Protein AF-A0A1H3U1T5-F1 (afdb_monomer_lite)

Sequence (84 aa):
MPEWVLRRMCESVEGRIHSNIERHCGTYIILTILLVNGCDDPALLEHRIHHRALQPQGIDATITLTWKEIEQAPIGYTAANHYV

Secondary structure (DSSP, 8-state):
--HHHHHHHHHHHHHHHHHHHHHHHS-----EEEE-TT---HHHHHHHHHHHHHS---SPPPEEEEHHHHHHS-HHHHHHHTT-

Foldseek 3Di:
DDPVVVQVVVVVVQVVVQVVCCVPPVDGDAAEAEAEPPPPDVPLVVVLVVVVVPDPPDPFHHDYYYPVQCVVHRPVVSRVVVVD

Radius of gyration: 13.4 Å; chains: 1; bounding box: 30×27×32 Å

pLDDT: mean 84.38, std 9.71, range [43.69, 96.25]

Organism: NCBI:txid381665

Structure (mmCIF, N/CA/C/O backbone):
data_AF-A0A1H3U1T5-F1
#
_entry.id   AF-A0A1H3U1T5-F1
#
loop_
_atom_site.group_PDB
_atom_site.id
_atom_site.type_symbol
_atom_site.label_atom_id
_atom_site.label_alt_id
_atom_site.label_comp_id
_atom_site.label_asym_id
_atom_site.label_entity_id
_atom_site.label_seq_id
_atom_site.pdbx_PDB_ins_code
_atom_site.Cartn_x
_atom_site.Cartn_y
_atom_site.Cartn_z
_atom_site.occupancy
_atom_site.B_iso_or_equiv
_atom_site.auth_seq_id
_atom_site.auth_comp_id
_atom_site.auth_asym_id
_atom_site.auth_atom_id
_atom_site.pdbx_PDB_model_num
ATOM 1 N N . MET A 1 1 ? 2.707 -16.774 -11.274 1.00 70.44 1 MET A N 1
ATOM 2 C CA . MET A 1 1 ? 1.287 -16.504 -10.959 1.00 70.44 1 MET A CA 1
ATOM 3 C C . MET A 1 1 ? 0.962 -15.091 -11.421 1.00 70.44 1 MET A C 1
ATOM 5 O O . MET A 1 1 ? 1.821 -14.240 -11.227 1.00 70.44 1 MET A O 1
ATOM 9 N N . PRO A 1 2 ? -0.189 -14.835 -12.064 1.00 83.12 2 PRO A N 1
ATOM 10 C CA . PRO A 1 2 ? -0.540 -13.488 -12.510 1.00 83.12 2 PRO A CA 1
ATOM 11 C C . PRO A 1 2 ? -0.718 -12.514 -11.335 1.00 83.12 2 PRO A C 1
ATOM 13 O O . PRO A 1 2 ? -1.238 -12.893 -10.288 1.00 83.12 2 PRO A O 1
ATOM 16 N N . GLU A 1 3 ? -0.333 -11.254 -11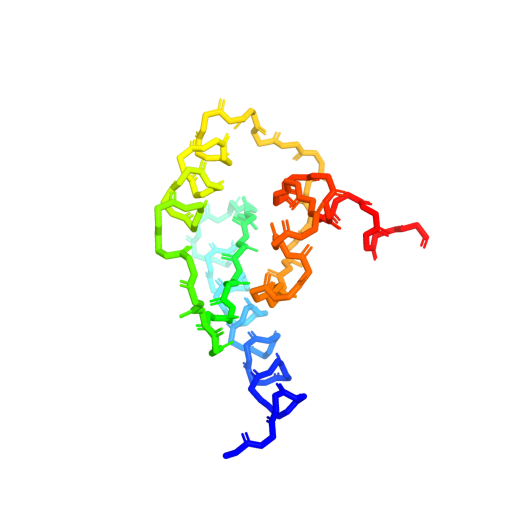.522 1.00 80.31 3 GLU A N 1
ATOM 17 C CA . GLU A 1 3 ? -0.380 -10.207 -10.489 1.00 80.31 3 GLU A CA 1
ATOM 18 C C . GLU A 1 3 ? -1.799 -9.936 -9.965 1.00 80.31 3 GLU A C 1
ATOM 20 O O . GLU A 1 3 ? -2.005 -9.789 -8.763 1.00 80.31 3 GLU A O 1
ATOM 25 N N . TRP A 1 4 ? -2.810 -9.989 -10.835 1.00 80.44 4 TRP A N 1
ATOM 26 C CA . TRP A 1 4 ? -4.213 -9.836 -10.436 1.00 80.44 4 TRP A CA 1
ATOM 27 C C . TRP A 1 4 ? -4.706 -10.958 -9.504 1.00 80.44 4 TRP A C 1
ATOM 29 O O . TRP A 1 4 ? -5.604 -10.737 -8.692 1.00 80.44 4 TRP A O 1
ATOM 39 N N . VAL A 1 5 ? -4.116 -12.159 -9.590 1.00 87.12 5 VAL A N 1
ATOM 40 C CA . VAL A 1 5 ? -4.421 -13.269 -8.671 1.00 87.12 5 VAL A CA 1
ATOM 41 C C . VAL A 1 5 ? -3.827 -12.979 -7.297 1.00 87.12 5 VAL A C 1
ATOM 43 O O . VAL A 1 5 ? -4.529 -13.117 -6.299 1.00 87.12 5 VAL A O 1
ATOM 46 N N . LEU A 1 6 ? -2.564 -12.535 -7.246 1.00 84.94 6 LEU A N 1
ATOM 47 C CA . LEU A 1 6 ? -1.909 -12.111 -6.002 1.00 84.94 6 LEU A CA 1
ATOM 48 C C . LEU A 1 6 ? -2.707 -11.002 -5.322 1.00 84.94 6 LEU A C 1
ATOM 50 O O . LEU A 1 6 ? -3.017 -11.113 -4.141 1.00 84.94 6 LEU A O 1
ATOM 54 N N . ARG A 1 7 ? -3.105 -9.987 -6.091 1.00 83.62 7 ARG A N 1
ATOM 55 C CA . ARG A 1 7 ? -3.906 -8.870 -5.597 1.00 83.62 7 ARG A CA 1
ATOM 56 C C . ARG A 1 7 ? -5.216 -9.337 -4.962 1.00 83.62 7 ARG A C 1
ATOM 58 O O . ARG A 1 7 ? -5.465 -9.001 -3.813 1.00 83.62 7 ARG A O 1
ATOM 65 N N . ARG A 1 8 ? -5.994 -10.196 -5.632 1.00 85.62 8 ARG A N 1
ATOM 66 C CA . ARG A 1 8 ? -7.230 -10.760 -5.049 1.00 85.62 8 ARG A CA 1
ATOM 67 C C . ARG A 1 8 ? -6.991 -11.571 -3.779 1.00 85.62 8 ARG A C 1
ATOM 69 O O . ARG A 1 8 ? -7.805 -11.542 -2.860 1.00 85.62 8 ARG A O 1
ATOM 76 N N . MET A 1 9 ? -5.903 -12.338 -3.728 1.00 87.38 9 MET A N 1
ATOM 77 C CA . MET A 1 9 ? -5.552 -13.087 -2.521 1.00 87.38 9 MET A CA 1
ATOM 78 C C . MET A 1 9 ? -5.205 -12.138 -1.372 1.00 87.38 9 MET A C 1
ATOM 80 O O . MET A 1 9 ? -5.653 -12.365 -0.250 1.00 87.38 9 MET A O 1
ATOM 84 N N . CYS A 1 10 ? -4.465 -11.066 -1.655 1.00 86.75 10 CYS A N 1
ATOM 85 C CA . CYS A 1 10 ? -4.144 -10.020 -0.691 1.00 86.75 10 CYS A CA 1
ATOM 86 C C . CYS A 1 10 ? -5.398 -9.299 -0.197 1.00 86.75 10 CYS A C 1
ATOM 88 O O . CYS A 1 10 ? -5.575 -9.233 1.010 1.00 86.75 10 CYS A O 1
ATOM 90 N N . GLU A 1 11 ? -6.308 -8.893 -1.083 1.00 85.00 11 GLU A N 1
ATOM 91 C CA . GLU A 1 11 ? -7.607 -8.295 -0.723 1.00 85.00 11 GLU A CA 1
ATOM 92 C C . GLU A 1 11 ? -8.440 -9.240 0.176 1.00 85.00 11 GLU A C 1
ATOM 94 O O . GLU A 1 11 ? -9.094 -8.822 1.131 1.00 85.00 11 GLU A O 1
ATOM 99 N N . SER A 1 12 ? -8.383 -10.557 -0.058 1.00 86.75 12 SER A N 1
ATOM 100 C CA . SER A 1 12 ? -9.050 -11.534 0.815 1.00 86.75 12 SER A CA 1
ATOM 101 C C . SER A 1 12 ? -8.380 -11.668 2.189 1.00 86.75 12 SER A C 1
ATOM 103 O O . SER A 1 12 ? -9.064 -11.758 3.212 1.00 86.75 12 SER A O 1
ATOM 105 N N . VAL A 1 13 ? -7.046 -11.697 2.235 1.00 86.88 13 VAL A N 1
ATOM 106 C CA . VAL A 1 13 ? -6.275 -11.754 3.489 1.00 86.88 13 VAL A CA 1
ATOM 107 C C . VAL A 1 13 ? -6.471 -10.478 4.300 1.00 86.88 13 VAL A C 1
ATOM 109 O O . VAL A 1 13 ? -6.666 -10.547 5.510 1.00 86.88 13 VAL A O 1
ATOM 112 N N . GLU A 1 14 ? -6.480 -9.339 3.624 1.00 85.44 14 GLU A N 1
ATOM 113 C CA . GLU A 1 14 ? -6.756 -8.020 4.164 1.00 85.44 14 GLU A CA 1
ATOM 114 C C . GLU A 1 14 ? -8.081 -8.003 4.929 1.00 85.44 14 GLU A C 1
ATOM 116 O O . GLU A 1 14 ? -8.083 -7.735 6.131 1.00 85.44 14 GLU A O 1
ATOM 121 N N . GLY A 1 15 ? -9.185 -8.382 4.275 1.00 83.44 15 GLY A N 1
ATOM 122 C CA . GLY A 1 15 ? -10.499 -8.424 4.918 1.00 83.44 15 GLY A CA 1
ATOM 123 C C . GLY A 1 15 ? -10.522 -9.343 6.143 1.00 83.44 15 GLY A C 1
ATOM 124 O O . GLY A 1 15 ? -11.116 -9.015 7.167 1.00 83.44 15 GLY A O 1
ATOM 125 N N . ARG A 1 16 ? -9.800 -10.470 6.095 1.00 87.31 16 ARG A N 1
ATOM 126 C CA . ARG A 1 16 ? -9.687 -11.386 7.241 1.00 87.31 16 ARG A CA 1
ATOM 127 C C . ARG A 1 16 ? -8.907 -10.783 8.405 1.00 87.31 16 ARG A C 1
ATOM 129 O O . ARG A 1 16 ? -9.327 -10.964 9.545 1.00 87.31 16 ARG A O 1
ATOM 136 N N . ILE A 1 17 ? -7.787 -10.112 8.140 1.00 86.31 17 ILE A N 1
ATOM 137 C CA . ILE A 1 17 ? -6.977 -9.444 9.169 1.00 86.31 17 ILE A CA 1
ATOM 138 C C . ILE A 1 17 ? -7.788 -8.313 9.798 1.00 86.31 17 ILE A C 1
ATOM 140 O O . ILE A 1 17 ? -7.876 -8.238 11.023 1.00 86.31 17 ILE A O 1
ATOM 144 N N . HIS A 1 18 ? -8.433 -7.499 8.960 1.00 85.31 18 HIS A N 1
ATOM 145 C CA . HIS A 1 18 ? -9.281 -6.399 9.390 1.00 85.31 18 HIS A CA 1
ATOM 146 C C . HIS A 1 18 ? -10.391 -6.890 10.324 1.00 85.31 18 HIS A C 1
ATOM 148 O O . HIS A 1 18 ? -10.435 -6.501 11.490 1.00 85.31 18 HIS A O 1
ATOM 154 N N . SER A 1 19 ? -11.226 -7.829 9.861 1.00 85.94 19 SER A N 1
ATOM 155 C CA . SER A 1 19 ? -12.327 -8.369 10.665 1.00 85.94 19 SER A CA 1
ATOM 156 C C . SER A 1 19 ? -11.846 -9.095 11.919 1.00 85.94 19 SER A C 1
ATOM 158 O O . SER A 1 19 ? -12.548 -9.109 12.928 1.00 85.94 19 SER A O 1
ATOM 160 N N . ASN A 1 20 ? -10.671 -9.731 11.884 1.00 87.94 20 ASN A N 1
ATOM 161 C CA . ASN A 1 20 ? -10.122 -10.382 13.066 1.00 87.94 20 ASN A CA 1
ATOM 162 C C . ASN A 1 20 ? -9.738 -9.352 14.136 1.00 87.94 20 ASN A C 1
ATOM 164 O O . ASN A 1 20 ? -10.151 -9.508 15.283 1.00 87.94 20 ASN A O 1
ATOM 168 N N . ILE A 1 21 ? -9.000 -8.305 13.770 1.00 85.38 21 ILE A N 1
ATOM 169 C CA . ILE A 1 21 ? -8.538 -7.293 14.725 1.00 85.38 21 ILE A CA 1
ATOM 170 C C . ILE A 1 21 ? -9.708 -6.459 15.242 1.00 85.38 21 ILE A C 1
ATOM 172 O O . ILE A 1 21 ? -9.826 -6.273 16.451 1.00 85.38 21 ILE A O 1
ATOM 176 N N . GLU A 1 22 ? -10.623 -6.045 14.368 1.00 86.19 22 GLU A N 1
ATOM 177 C CA . GLU A 1 22 ? -11.821 -5.311 14.774 1.00 86.19 22 GLU A CA 1
ATOM 178 C C . GLU A 1 22 ? -12.645 -6.121 15.784 1.00 86.19 22 GLU A C 1
ATOM 180 O O . GLU A 1 22 ? -13.031 -5.614 16.837 1.00 86.19 22 GLU A O 1
ATOM 185 N N . ARG A 1 23 ? -12.826 -7.422 15.528 1.00 88.75 23 ARG A N 1
ATOM 186 C CA . ARG A 1 23 ? -13.581 -8.311 16.415 1.00 88.75 23 ARG A CA 1
ATOM 187 C C . ARG A 1 23 ? -12.912 -8.542 17.771 1.00 88.75 23 ARG A C 1
ATOM 189 O O . ARG A 1 23 ? -13.623 -8.656 18.766 1.00 88.75 23 ARG A O 1
ATOM 196 N N . HIS A 1 24 ? -11.587 -8.682 17.822 1.00 90.06 24 HIS A N 1
ATOM 197 C CA . HIS A 1 24 ? -10.880 -9.013 19.069 1.00 90.06 24 HIS A CA 1
ATOM 198 C C . HIS A 1 24 ? -10.493 -7.779 19.886 1.00 90.06 24 HIS A C 1
ATOM 200 O O . HIS A 1 24 ? -10.440 -7.856 21.111 1.00 90.06 24 HIS A O 1
ATOM 206 N N . CYS A 1 25 ? -10.217 -6.658 19.224 1.00 87.94 25 CYS A N 1
ATOM 207 C CA . CYS A 1 25 ? -9.662 -5.463 19.853 1.00 87.94 25 CYS A CA 1
ATOM 208 C C . CYS A 1 25 ? -10.627 -4.270 19.840 1.00 87.94 25 CYS A C 1
ATOM 210 O O . CYS A 1 25 ? -10.289 -3.229 20.400 1.00 87.94 25 CYS A O 1
ATOM 212 N N . GLY A 1 26 ? -11.790 -4.373 19.181 1.00 85.88 26 GLY A N 1
ATOM 213 C CA . GLY A 1 26 ? -12.741 -3.262 19.048 1.00 85.88 26 GLY A CA 1
ATOM 214 C C . GLY A 1 26 ? -12.142 -2.036 18.353 1.00 85.88 26 GLY A C 1
ATOM 215 O O . GLY A 1 26 ? -12.569 -0.915 18.608 1.00 85.88 26 GLY A O 1
ATOM 216 N N . THR A 1 27 ? -11.100 -2.240 17.545 1.00 82.94 27 THR A N 1
ATOM 217 C CA . THR A 1 27 ? -10.292 -1.175 16.949 1.00 82.94 27 THR A CA 1
ATOM 218 C C . THR A 1 27 ? -10.222 -1.369 15.443 1.00 82.94 27 THR A C 1
ATOM 220 O O . THR A 1 27 ? -9.907 -2.461 14.970 1.00 82.94 27 THR A O 1
ATOM 223 N N . TYR A 1 28 ? -10.484 -0.296 14.702 1.00 80.94 28 TYR A N 1
ATOM 224 C CA . TYR A 1 28 ? -10.308 -0.250 13.256 1.00 80.94 28 TYR A CA 1
ATOM 225 C C . TYR A 1 28 ? -8.825 -0.083 12.917 1.00 80.94 28 TYR A C 1
ATOM 227 O O . TYR A 1 28 ? -8.140 0.750 13.512 1.00 80.94 28 TYR A O 1
ATOM 235 N N . ILE A 1 29 ? -8.332 -0.851 11.947 1.00 79.81 29 ILE A N 1
ATOM 236 C CA . ILE A 1 29 ? -6.955 -0.739 11.461 1.00 79.81 29 ILE A CA 1
ATOM 237 C C . ILE A 1 29 ? -6.918 -0.447 9.967 1.00 79.81 29 ILE A C 1
ATOM 239 O O . ILE A 1 29 ? -7.749 -0.925 9.198 1.00 79.81 29 ILE A O 1
ATOM 243 N N . ILE A 1 30 ? -5.895 0.293 9.557 1.00 80.19 30 ILE A N 1
ATOM 244 C CA . ILE A 1 30 ? -5.576 0.535 8.153 1.00 80.19 30 ILE A CA 1
ATOM 245 C C . ILE A 1 30 ? -4.390 -0.362 7.803 1.00 80.19 30 ILE A C 1
ATOM 247 O O . ILE A 1 30 ? -3.317 -0.243 8.395 1.00 80.19 30 ILE A O 1
ATOM 251 N N . LEU A 1 31 ? -4.587 -1.267 6.848 1.00 83.81 31 LEU A N 1
ATOM 252 C CA . LEU A 1 31 ? -3.543 -2.136 6.304 1.00 83.81 31 LEU A CA 1
ATOM 253 C C . LEU A 1 31 ? -3.194 -1.674 4.885 1.00 83.81 31 LEU A C 1
ATOM 255 O O . LEU A 1 31 ? -4.064 -1.518 4.033 1.00 83.81 31 LEU A O 1
ATOM 259 N N . THR A 1 32 ? -1.905 -1.477 4.629 1.00 86.25 32 THR A N 1
ATOM 260 C CA . THR A 1 32 ? -1.378 -1.279 3.277 1.00 86.25 32 THR A CA 1
ATOM 261 C C . THR A 1 32 ? -0.552 -2.503 2.912 1.00 86.25 32 THR A C 1
ATOM 263 O O . THR A 1 32 ? 0.467 -2.774 3.547 1.00 86.25 32 THR A O 1
ATOM 266 N N . ILE A 1 33 ? -0.991 -3.251 1.902 1.00 88.50 33 ILE A N 1
ATOM 267 C CA . ILE A 1 33 ? -0.256 -4.397 1.363 1.00 88.50 33 ILE A CA 1
ATOM 268 C C . ILE A 1 33 ? 0.470 -3.946 0.099 1.00 88.50 33 ILE A C 1
ATOM 270 O O . ILE A 1 33 ? -0.142 -3.358 -0.788 1.00 88.50 33 ILE A O 1
ATOM 274 N N . LEU A 1 34 ? 1.766 -4.239 0.001 1.00 90.25 34 LEU A N 1
ATOM 275 C CA . LEU A 1 34 ? 2.576 -3.886 -1.160 1.00 90.25 34 LEU A CA 1
ATOM 276 C C . LEU A 1 34 ? 3.074 -5.134 -1.897 1.00 90.25 34 LEU A C 1
ATOM 278 O O . LEU A 1 34 ? 3.787 -5.963 -1.333 1.00 90.25 34 LEU A O 1
ATOM 282 N N . LEU A 1 35 ? 2.732 -5.239 -3.179 1.00 91.62 35 LEU A N 1
ATOM 283 C CA . LEU A 1 35 ? 3.229 -6.263 -4.093 1.00 91.62 35 LEU A CA 1
ATOM 284 C C . LEU A 1 35 ? 4.487 -5.755 -4.809 1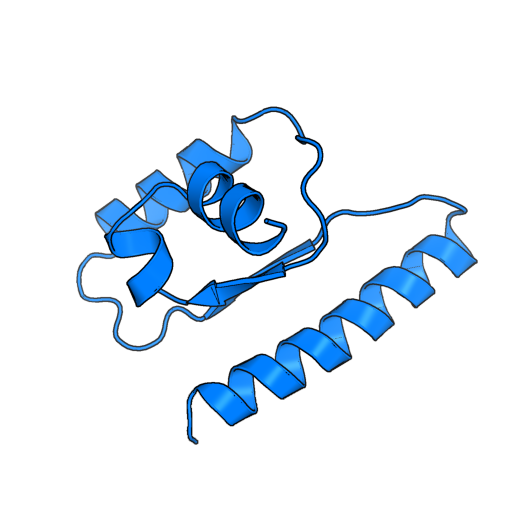.00 91.62 35 LEU A C 1
ATOM 286 O O . LEU A 1 35 ? 4.405 -5.007 -5.779 1.00 91.62 35 LEU A O 1
ATOM 290 N N . VAL A 1 36 ? 5.663 -6.184 -4.348 1.00 91.00 36 VAL A N 1
ATOM 291 C CA . VAL A 1 36 ? 6.979 -5.699 -4.824 1.00 91.00 36 VAL A CA 1
ATOM 292 C C . VAL A 1 36 ? 7.544 -6.471 -6.028 1.00 91.00 36 VAL A C 1
ATOM 294 O O . VAL A 1 36 ? 8.757 -6.598 -6.193 1.00 91.00 36 VAL A O 1
ATOM 297 N N . ASN A 1 37 ? 6.679 -7.049 -6.863 1.00 88.25 37 ASN A N 1
ATOM 298 C CA . ASN A 1 37 ? 7.129 -7.855 -7.996 1.00 88.25 37 ASN A CA 1
ATOM 299 C C . ASN A 1 37 ? 7.795 -6.977 -9.069 1.00 88.25 37 ASN A C 1
ATOM 301 O O . ASN A 1 37 ? 7.224 -5.971 -9.479 1.00 88.25 37 ASN A O 1
ATOM 305 N N . GLY A 1 38 ? 8.974 -7.383 -9.548 1.00 85.56 38 GLY A N 1
ATOM 306 C CA . GLY A 1 38 ? 9.714 -6.629 -10.565 1.00 85.56 38 GLY A CA 1
ATOM 307 C C . GLY A 1 38 ? 10.319 -5.313 -10.067 1.00 85.56 38 GLY A C 1
ATOM 308 O O . GLY A 1 38 ? 10.537 -4.427 -10.882 1.00 85.56 38 GLY A O 1
ATOM 309 N N . CYS A 1 39 ? 10.573 -5.181 -8.761 1.00 91.44 39 CYS A N 1
ATOM 310 C CA . CYS A 1 39 ? 11.286 -4.032 -8.207 1.00 91.44 39 CYS A CA 1
ATOM 311 C C . CYS A 1 39 ? 12.727 -3.977 -8.736 1.00 91.44 39 CYS A C 1
ATOM 313 O O . CYS A 1 39 ? 13.532 -4.872 -8.468 1.00 91.44 39 CYS A O 1
ATOM 315 N N . ASP A 1 40 ? 13.027 -2.926 -9.489 1.00 94.00 40 ASP A N 1
ATOM 316 C CA . ASP A 1 40 ? 14.323 -2.616 -10.087 1.00 94.00 40 ASP A CA 1
ATOM 317 C C . ASP A 1 40 ? 15.075 -1.500 -9.343 1.00 94.00 40 ASP A C 1
ATOM 319 O O . ASP A 1 40 ? 16.293 -1.393 -9.489 1.00 94.00 40 ASP A O 1
ATOM 323 N N . ASP A 1 41 ? 14.387 -0.747 -8.476 1.00 95.12 41 ASP A N 1
ATOM 324 C CA . ASP A 1 41 ? 14.975 0.270 -7.595 1.00 95.12 41 ASP A CA 1
ATOM 325 C C . ASP A 1 41 ? 14.626 0.037 -6.104 1.00 95.12 41 ASP A C 1
ATOM 327 O O . ASP A 1 41 ? 13.664 0.598 -5.560 1.00 95.12 41 ASP A O 1
ATOM 331 N N . PRO A 1 42 ? 15.432 -0.776 -5.391 1.00 93.62 42 PRO A N 1
ATOM 332 C CA . PRO A 1 42 ? 15.246 -1.037 -3.964 1.00 93.62 42 PRO A CA 1
ATOM 333 C C . PRO A 1 42 ? 15.407 0.202 -3.072 1.00 93.62 42 PRO A C 1
ATOM 335 O O . PRO A 1 42 ? 14.793 0.262 -2.006 1.00 93.62 42 PRO A O 1
ATOM 338 N N . ALA A 1 43 ? 16.220 1.182 -3.479 1.00 96.25 43 ALA A N 1
ATOM 339 C CA . ALA A 1 43 ? 16.457 2.392 -2.692 1.00 96.25 43 ALA A CA 1
ATOM 340 C C . ALA A 1 43 ? 15.233 3.312 -2.740 1.00 96.25 43 ALA A C 1
ATOM 342 O O . ALA A 1 43 ? 14.814 3.863 -1.717 1.00 96.25 43 ALA A O 1
ATOM 343 N N . LEU A 1 44 ? 14.602 3.428 -3.911 1.00 94.50 44 LEU A N 1
ATOM 344 C CA . LEU A 1 44 ? 13.324 4.112 -4.036 1.00 94.50 44 LEU A CA 1
ATOM 345 C C . LEU A 1 44 ? 12.230 3.384 -3.247 1.00 94.50 44 LEU A C 1
ATOM 347 O O . LEU A 1 44 ? 11.452 4.043 -2.557 1.00 94.50 44 LEU A O 1
ATOM 351 N N . LEU A 1 45 ? 12.185 2.049 -3.284 1.00 94.38 45 LEU A N 1
ATOM 352 C CA . LEU A 1 45 ? 11.247 1.268 -2.472 1.00 94.38 45 LEU A CA 1
ATOM 353 C C . LEU A 1 45 ? 11.395 1.570 -0.973 1.00 94.38 45 LEU A C 1
ATOM 355 O O . LEU A 1 45 ? 10.401 1.876 -0.309 1.00 94.38 45 LEU A O 1
ATOM 359 N N . GLU A 1 46 ? 12.620 1.537 -0.451 1.00 94.75 46 GLU A N 1
ATOM 360 C CA . GLU A 1 46 ? 12.913 1.903 0.938 1.00 94.75 46 GLU A CA 1
ATOM 361 C C . GLU A 1 46 ? 12.445 3.331 1.243 1.00 94.75 46 GLU A C 1
ATOM 363 O O . GLU A 1 46 ? 11.716 3.559 2.213 1.00 94.75 46 GLU A O 1
ATOM 368 N N . HIS A 1 47 ? 12.784 4.285 0.373 1.00 94.88 47 HIS A N 1
ATOM 369 C CA . HIS A 1 47 ? 12.369 5.674 0.517 1.00 94.88 47 HIS A CA 1
ATOM 370 C C . HIS A 1 47 ? 10.839 5.822 0.558 1.00 94.88 47 HIS A C 1
ATOM 372 O O . HIS A 1 47 ? 10.314 6.549 1.404 1.00 94.88 47 HIS A O 1
ATOM 378 N N . ARG A 1 48 ? 10.101 5.113 -0.307 1.00 93.19 48 ARG A N 1
ATOM 379 C CA . ARG A 1 48 ? 8.627 5.128 -0.342 1.00 93.19 48 ARG A CA 1
ATOM 380 C C . ARG A 1 48 ? 8.021 4.575 0.945 1.00 93.19 48 ARG A C 1
ATOM 382 O O . ARG A 1 48 ? 7.083 5.177 1.471 1.00 93.19 48 ARG A O 1
ATOM 389 N N . ILE A 1 49 ? 8.559 3.468 1.457 1.00 91.56 49 ILE A N 1
ATOM 390 C CA . ILE A 1 49 ? 8.110 2.851 2.712 1.00 91.56 49 ILE A CA 1
ATOM 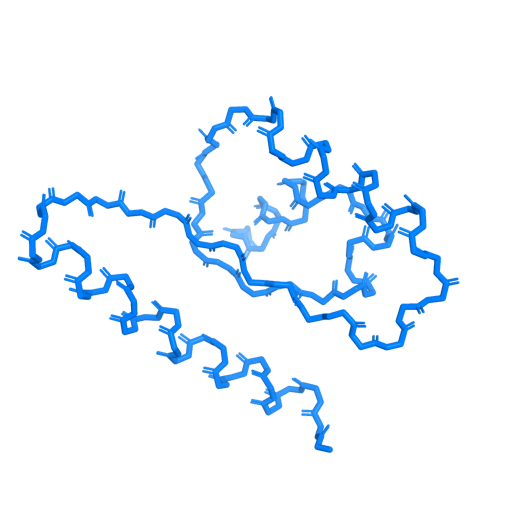391 C C . ILE A 1 49 ? 8.374 3.794 3.887 1.00 91.56 49 ILE A C 1
ATOM 393 O O . ILE A 1 49 ? 7.466 4.063 4.674 1.00 91.56 49 ILE A O 1
ATOM 397 N N . HIS A 1 50 ? 9.583 4.351 3.979 1.00 91.56 50 HIS A N 1
ATOM 398 C CA . HIS A 1 50 ? 9.948 5.273 5.051 1.00 91.56 50 HIS A CA 1
ATOM 399 C C . HIS A 1 50 ? 9.097 6.547 5.014 1.00 91.56 50 HIS A C 1
ATOM 401 O O . HIS A 1 50 ? 8.544 6.968 6.028 1.00 91.56 50 HIS A O 1
ATOM 407 N N . HIS A 1 51 ? 8.918 7.129 3.827 1.00 90.12 51 HIS A N 1
ATOM 408 C CA . HIS A 1 51 ? 8.055 8.289 3.636 1.00 90.12 51 HIS A CA 1
ATOM 409 C C . HIS A 1 51 ? 6.616 8.005 4.085 1.00 90.12 51 HIS A C 1
ATOM 411 O O . HIS A 1 51 ? 6.010 8.835 4.755 1.00 90.12 51 HIS A O 1
ATOM 417 N N . ARG A 1 52 ? 6.067 6.824 3.769 1.00 87.56 52 ARG A N 1
ATOM 418 C CA . ARG A 1 52 ? 4.728 6.422 4.219 1.00 87.56 52 ARG A CA 1
ATOM 419 C C . ARG A 1 52 ? 4.641 6.257 5.736 1.00 87.56 52 ARG A C 1
ATOM 421 O O . ARG A 1 52 ? 3.656 6.694 6.316 1.00 87.56 52 ARG A O 1
ATOM 428 N N . ALA A 1 53 ? 5.650 5.662 6.368 1.00 86.19 53 ALA A N 1
ATOM 429 C CA . ALA A 1 53 ? 5.675 5.457 7.817 1.00 86.19 53 ALA A CA 1
ATOM 430 C C . ALA A 1 53 ? 5.700 6.775 8.614 1.00 86.19 53 ALA A C 1
ATOM 432 O O . ALA A 1 53 ? 5.228 6.814 9.747 1.00 86.19 53 ALA A O 1
ATOM 433 N N . LEU A 1 54 ? 6.237 7.847 8.023 1.00 88.00 54 LEU A N 1
ATOM 434 C CA . LEU A 1 54 ? 6.272 9.182 8.624 1.00 88.00 54 LEU A CA 1
ATOM 435 C C . LEU A 1 54 ? 4.996 10.001 8.400 1.00 88.00 54 LEU A C 1
ATOM 437 O O . LEU A 1 54 ? 4.810 11.028 9.056 1.00 88.00 54 LEU A O 1
ATOM 441 N N . GLN A 1 55 ? 4.136 9.602 7.463 1.00 82.19 55 GLN A N 1
ATOM 442 C CA . GLN A 1 55 ? 2.887 10.313 7.226 1.00 82.19 55 GLN A CA 1
ATOM 443 C C . GLN A 1 55 ? 1.876 10.010 8.339 1.00 82.19 55 GLN A C 1
ATOM 445 O O . GLN A 1 55 ? 1.814 8.876 8.820 1.00 82.19 55 GLN A O 1
ATOM 450 N N . PRO A 1 56 ? 1.046 10.994 8.734 1.00 75.88 56 PRO A N 1
ATOM 451 C CA . PRO A 1 56 ? -0.101 10.725 9.588 1.00 75.88 56 PRO A CA 1
ATOM 452 C C . PRO A 1 56 ? -0.964 9.635 8.957 1.00 75.88 56 PRO A C 1
ATOM 454 O O . PRO A 1 56 ? -1.087 9.580 7.731 1.00 75.88 56 PRO A O 1
ATOM 457 N N . GLN A 1 57 ? -1.587 8.805 9.792 1.00 66.75 57 GLN A N 1
ATOM 458 C CA . GLN A 1 57 ? -2.667 7.936 9.338 1.00 66.75 57 GLN A CA 1
ATOM 459 C C . GLN A 1 57 ? -3.747 8.844 8.732 1.00 66.75 57 GLN A C 1
ATOM 461 O O . GLN A 1 57 ? -4.417 9.580 9.457 1.00 66.75 57 GLN A O 1
ATOM 466 N N . GLY A 1 58 ? -3.822 8.896 7.400 1.00 62.69 58 GLY A N 1
ATOM 467 C CA . GLY A 1 58 ? -4.823 9.681 6.691 1.00 62.69 58 GLY A CA 1
ATOM 468 C C . GLY A 1 58 ? -6.189 9.013 6.797 1.00 62.69 58 GLY A C 1
ATOM 469 O O . GLY A 1 58 ? -6.340 7.975 7.445 1.00 62.69 58 GLY A O 1
ATOM 470 N N . ILE A 1 59 ? -7.184 9.556 6.090 1.00 57.41 59 ILE A N 1
ATOM 471 C CA . ILE A 1 59 ? -8.409 8.811 5.749 1.00 57.41 59 ILE A CA 1
ATOM 472 C C . ILE A 1 59 ? -8.029 7.791 4.668 1.00 57.41 59 ILE A 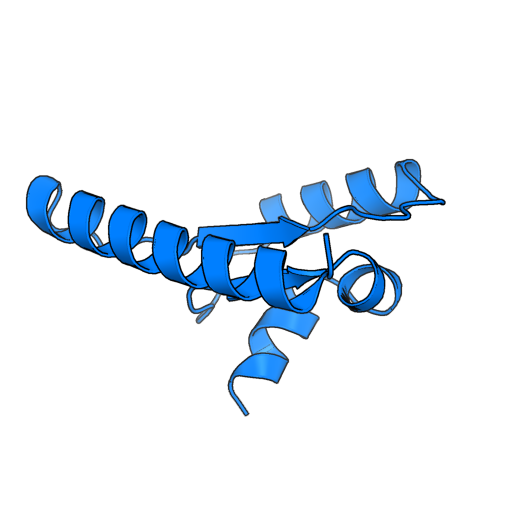C 1
ATOM 474 O O . ILE A 1 59 ? -8.474 7.848 3.528 1.00 57.41 59 ILE A O 1
ATOM 478 N N . ASP A 1 60 ? -7.096 6.917 5.005 1.00 64.50 60 ASP A N 1
ATOM 479 C CA . ASP A 1 60 ? -6.670 5.839 4.150 1.00 64.50 60 ASP A CA 1
ATOM 480 C C . ASP A 1 60 ? -7.569 4.670 4.493 1.00 64.50 60 ASP A C 1
ATOM 482 O O . ASP A 1 60 ? -7.749 4.323 5.662 1.00 64.50 60 ASP A O 1
ATOM 486 N N . ALA A 1 61 ? -8.153 4.061 3.482 1.00 66.62 61 ALA A N 1
ATOM 487 C CA . ALA A 1 61 ? -8.779 2.780 3.682 1.00 66.62 61 ALA A CA 1
ATOM 488 C C . ALA A 1 61 ? -7.834 1.678 3.216 1.00 66.62 61 ALA A C 1
ATOM 490 O O . ALA A 1 61 ? -6.771 1.904 2.626 1.00 66.62 61 ALA A O 1
ATOM 491 N N . THR A 1 62 ? -8.162 0.487 3.678 1.00 80.06 62 THR A N 1
ATOM 492 C CA . THR A 1 62 ? -7.313 -0.676 3.545 1.00 80.06 62 THR A CA 1
ATOM 493 C C . THR A 1 62 ? -7.115 -0.994 2.061 1.00 80.06 62 THR A C 1
ATOM 495 O O . THR A 1 62 ? -8.075 -0.973 1.293 1.00 80.06 62 THR A O 1
ATOM 498 N N . ILE A 1 63 ? -5.861 -1.165 1.632 1.00 84.81 63 ILE A N 1
ATOM 499 C CA . ILE A 1 63 ? -5.533 -1.209 0.204 1.00 84.81 63 ILE A CA 1
ATOM 500 C C . ILE A 1 63 ? -4.351 -2.125 -0.105 1.00 84.81 63 ILE A C 1
ATOM 502 O O . ILE A 1 63 ? -3.364 -2.194 0.634 1.00 84.81 63 ILE A O 1
ATOM 506 N N . THR A 1 64 ? -4.430 -2.773 -1.266 1.00 88.25 64 THR A N 1
ATOM 507 C CA . THR A 1 64 ? -3.313 -3.472 -1.901 1.00 88.25 64 THR A CA 1
ATOM 508 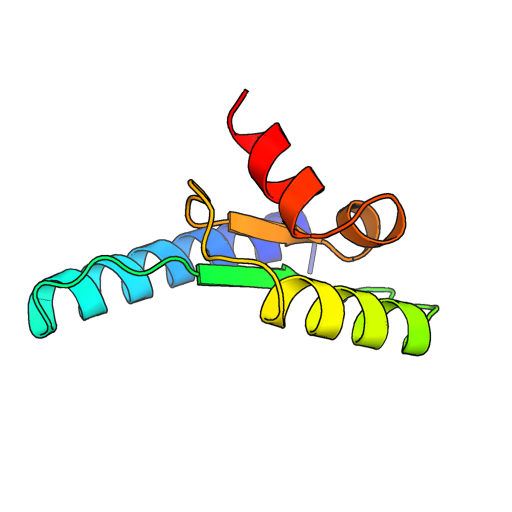C C . THR A 1 64 ? -2.793 -2.659 -3.088 1.00 88.25 64 THR A C 1
ATOM 510 O O . THR A 1 64 ? -3.543 -2.390 -4.025 1.00 88.25 64 THR A O 1
ATOM 513 N N . LEU A 1 65 ? -1.506 -2.308 -3.057 1.00 89.19 65 LEU A N 1
ATOM 514 C CA . LEU A 1 65 ? -0.791 -1.570 -4.101 1.00 89.19 65 LEU A CA 1
ATOM 515 C C . LEU A 1 65 ? 0.325 -2.422 -4.711 1.00 89.19 65 LEU A C 1
ATOM 517 O O . LEU A 1 65 ? 0.866 -3.330 -4.077 1.00 89.19 65 LEU A O 1
ATOM 521 N N . THR A 1 66 ? 0.704 -2.104 -5.938 1.00 91.06 66 THR A N 1
ATOM 522 C CA . THR A 1 66 ? 1.808 -2.723 -6.680 1.00 91.06 66 THR A CA 1
ATOM 523 C C . THR A 1 66 ? 3.038 -1.821 -6.689 1.00 91.06 66 THR A C 1
ATOM 525 O O . THR A 1 66 ? 2.929 -0.603 -6.534 1.00 91.06 66 THR A O 1
ATOM 528 N N . TRP A 1 67 ? 4.221 -2.405 -6.912 1.00 92.31 67 TRP A N 1
ATOM 529 C CA . TRP A 1 67 ? 5.454 -1.640 -7.131 1.00 92.31 67 TRP A CA 1
ATOM 530 C C . TRP A 1 67 ? 5.262 -0.577 -8.212 1.00 92.31 67 TRP A C 1
ATOM 532 O O . TRP A 1 67 ? 5.549 0.589 -7.983 1.00 92.31 67 TRP A O 1
ATOM 542 N N . LYS A 1 68 ? 4.678 -0.966 -9.346 1.00 90.25 68 LYS A N 1
ATOM 543 C CA . LYS A 1 68 ? 4.484 -0.097 -10.508 1.00 90.25 68 LYS A CA 1
ATOM 544 C C . LYS A 1 68 ? 3.619 1.134 -10.213 1.00 90.25 68 LYS A C 1
ATOM 546 O O . LYS A 1 68 ? 3.844 2.196 -10.784 1.00 90.25 68 LYS A O 1
ATOM 551 N N . GLU A 1 69 ? 2.635 1.003 -9.324 1.00 90.06 69 GLU A N 1
ATOM 552 C CA . GLU A 1 69 ? 1.811 2.133 -8.877 1.00 90.06 69 GLU A CA 1
ATOM 553 C C . GLU A 1 69 ? 2.623 3.096 -7.992 1.00 90.06 69 GLU A C 1
ATOM 555 O O . GLU A 1 69 ? 2.566 4.312 -8.180 1.00 90.06 69 GLU A O 1
ATOM 560 N N . ILE A 1 70 ? 3.430 2.568 -7.065 1.00 92.69 70 ILE A N 1
ATOM 561 C CA . ILE A 1 70 ? 4.175 3.390 -6.095 1.00 92.69 70 ILE A CA 1
ATOM 562 C C . ILE A 1 70 ? 5.543 3.875 -6.604 1.00 92.69 70 ILE A C 1
ATOM 564 O O . ILE A 1 70 ? 6.166 4.760 -6.013 1.00 92.69 70 ILE A O 1
ATOM 568 N N . GLU A 1 71 ? 6.030 3.306 -7.700 1.00 93.00 71 GLU A N 1
ATOM 569 C CA . GLU A 1 71 ? 7.181 3.806 -8.445 1.00 93.00 71 GLU A CA 1
ATOM 570 C C . GLU A 1 71 ? 6.859 5.223 -8.947 1.00 93.00 71 GLU A C 1
ATOM 572 O O . GLU A 1 71 ? 7.591 6.180 -8.682 1.00 93.00 71 GLU A O 1
ATOM 577 N N . GLN A 1 72 ? 5.675 5.382 -9.546 1.00 90.12 72 GLN A N 1
ATOM 578 C CA . GLN A 1 72 ? 5.217 6.630 -10.155 1.00 90.12 72 GLN A CA 1
ATOM 579 C C . GLN A 1 72 ? 4.799 7.692 -9.132 1.00 90.12 72 GLN A C 1
ATOM 581 O O . GLN A 1 72 ? 4.980 8.885 -9.381 1.00 90.12 72 GLN A O 1
ATOM 586 N N . ALA A 1 73 ? 4.266 7.292 -7.974 1.00 89.06 73 ALA A N 1
ATOM 587 C CA . ALA A 1 73 ? 3.764 8.230 -6.973 1.00 89.06 73 ALA A CA 1
ATOM 588 C C . ALA A 1 73 ? 3.950 7.744 -5.521 1.00 89.06 73 ALA A C 1
ATOM 590 O O . ALA A 1 73 ? 4.047 6.548 -5.262 1.00 89.06 73 ALA A O 1
ATOM 591 N N . PRO A 1 74 ? 3.983 8.651 -4.523 1.00 88.12 74 PRO A N 1
ATOM 592 C CA . PRO A 1 74 ? 4.040 8.254 -3.118 1.00 88.12 74 PRO A CA 1
ATOM 593 C C . PRO A 1 74 ? 2.871 7.340 -2.719 1.00 88.12 74 PRO A C 1
ATOM 595 O O . PRO A 1 74 ? 1.743 7.532 -3.175 1.00 88.12 74 PRO A O 1
ATOM 598 N N . ILE A 1 75 ? 3.120 6.405 -1.795 1.00 88.94 75 ILE A N 1
ATOM 599 C CA . ILE A 1 75 ? 2.120 5.432 -1.315 1.00 88.94 75 ILE A CA 1
ATOM 600 C C . ILE A 1 75 ? 0.835 6.125 -0.840 1.00 88.94 75 ILE A C 1
ATOM 602 O O . ILE A 1 75 ? -0.246 5.744 -1.269 1.00 88.94 75 ILE A O 1
ATOM 606 N N . GLY A 1 76 ? 0.942 7.168 -0.007 1.00 84.69 76 GLY A N 1
ATOM 607 C CA . GLY A 1 76 ? -0.234 7.876 0.516 1.00 84.69 76 GLY A CA 1
ATOM 608 C C . GLY A 1 76 ? -1.059 8.584 -0.565 1.00 84.69 76 GLY A C 1
ATOM 609 O O . GLY A 1 76 ? -2.282 8.578 -0.509 1.00 84.69 76 GLY A O 1
ATOM 610 N N . TYR A 1 77 ? -0.408 9.138 -1.592 1.00 84.00 77 TYR A N 1
ATOM 611 C CA . TYR A 1 77 ? -1.108 9.775 -2.714 1.00 84.00 77 TYR A CA 1
ATOM 612 C C . TYR A 1 77 ? -1.837 8.740 -3.580 1.00 84.00 77 TYR A C 1
ATOM 614 O O . TYR A 1 77 ? -2.997 8.917 -3.938 1.00 84.00 77 TYR A O 1
ATOM 622 N N . THR A 1 78 ? -1.158 7.631 -3.872 1.00 85.44 78 THR A N 1
ATOM 623 C CA . THR A 1 78 ? -1.715 6.515 -4.645 1.00 85.44 78 THR A CA 1
ATOM 624 C C . THR A 1 78 ? -2.912 5.894 -3.925 1.00 85.44 78 THR A C 1
ATOM 626 O O . THR A 1 78 ? -3.946 5.661 -4.542 1.00 85.44 78 THR A O 1
ATOM 629 N N . ALA A 1 79 ? -2.797 5.693 -2.609 1.00 82.50 79 ALA A N 1
ATOM 630 C CA . ALA A 1 79 ? -3.870 5.151 -1.785 1.00 82.50 79 ALA A CA 1
ATOM 631 C C . ALA A 1 79 ? -5.109 6.058 -1.763 1.00 82.50 79 ALA A C 1
ATOM 633 O O . ALA A 1 79 ? -6.220 5.568 -1.949 1.00 82.50 79 ALA A O 1
ATOM 634 N N . ALA A 1 80 ? -4.926 7.373 -1.606 1.00 78.12 80 ALA A N 1
ATOM 635 C CA . ALA A 1 80 ? -6.031 8.331 -1.592 1.00 78.12 80 ALA A CA 1
ATOM 636 C C . ALA A 1 80 ? -6.798 8.384 -2.928 1.00 78.12 80 ALA A C 1
ATOM 638 O O . ALA A 1 80 ? -8.020 8.514 -2.935 1.00 78.12 80 ALA A O 1
ATOM 639 N N . ASN A 1 81 ? -6.098 8.243 -4.057 1.00 69.19 81 ASN A N 1
ATOM 640 C CA . ASN A 1 81 ? -6.715 8.286 -5.386 1.00 69.19 81 ASN A CA 1
ATOM 641 C C . ASN A 1 81 ? -7.500 7.018 -5.750 1.00 69.19 81 ASN A C 1
ATOM 643 O O . ASN A 1 81 ? -8.297 7.057 -6.681 1.00 69.19 81 ASN A O 1
ATOM 647 N N . HIS A 1 82 ? -7.306 5.903 -5.040 1.00 65.50 82 HIS A N 1
ATOM 648 C CA . HIS A 1 82 ? -8.053 4.663 -5.298 1.00 65.50 82 HIS A CA 1
ATOM 649 C C . HIS A 1 82 ? -9.499 4.704 -4.775 1.00 65.50 82 HIS A C 1
ATOM 651 O O . HIS A 1 82 ? -10.276 3.793 -5.056 1.00 65.50 82 HIS A O 1
ATOM 657 N N . TYR A 1 83 ? -9.846 5.745 -4.012 1.00 50.56 83 TYR A N 1
ATOM 658 C CA . TYR A 1 83 ? -11.155 5.948 -3.383 1.00 50.56 83 TYR A CA 1
ATOM 659 C C . TYR A 1 83 ? -12.036 6.997 -4.084 1.00 50.56 83 TYR A C 1
ATOM 661 O O . TYR A 1 83 ? -13.118 7.295 -3.575 1.00 50.56 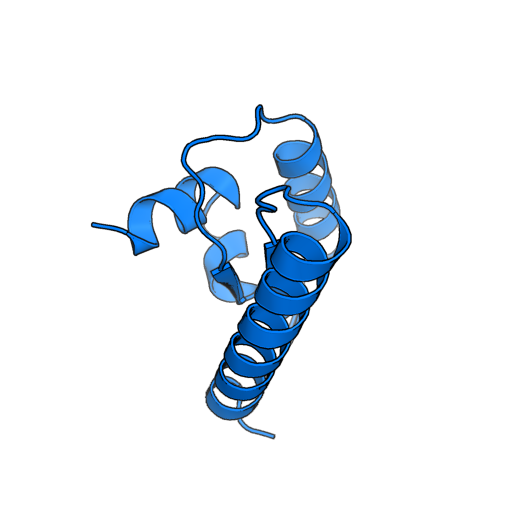83 TYR A O 1
ATOM 669 N N . VAL A 1 84 ? -11.592 7.551 -5.221 1.00 43.69 84 VAL A N 1
ATOM 670 C CA . VAL A 1 84 ? -12.322 8.574 -5.999 1.00 43.69 84 VAL A CA 1
ATOM 671 C C . VAL A 1 84 ? -13.011 7.964 -7.214 1.00 43.69 84 VAL A C 1
ATOM 673 O O . VAL A 1 84 ? -12.358 7.169 -7.926 1.00 43.69 84 VAL A O 1
#